Protein AF-A0A7S1YCC9-F1 (afdb_monomer)

Solvent-accessible surface area (backbone atoms only — not comparable to full-atom values): 9385 Å² total; per-residue (Å²): 110,74,70,58,59,56,51,51,54,57,50,54,56,50,59,55,55,66,67,60,74,78,74,88,76,80,92,67,93,66,79,77,78,86,64,80,42,77,49,66,44,63,64,51,50,40,66,72,24,81,80,34,88,52,66,56,90,52,66,68,60,43,51,53,57,39,48,39,68,84,68,50,54,75,66,46,58,74,76,68,48,46,50,45,32,69,62,52,45,49,53,52,51,51,53,57,53,51,52,69,72,69,69,79,65,94,81,54,95,73,65,74,75,46,67,48,78,45,81,38,34,70,64,53,55,27,34,40,37,34,36,53,60,45,64,39,88,90,76,70,46,64,38,31,70,50,61,42,86,79,58,76,128

Radius of gyration: 20.58 Å; Cα contacts (8 Å, |Δi|>4): 147; chains: 1; bounding box: 56×34×50 Å

pLDDT: mean 80.92, std 16.78, range [46.72, 98.0]

Foldseek 3Di:
DVVVVVVVVVVVVVVVVVVPPPDDDDDDPDPPDQDEAEAEQAAFFQQPLVVDQDFADDLVVLLVRQLPPVSDDPCCNVPPPRNCSVVVSVVVVCVVVVLQPDPPDPPDPPSDHHYDYHYCHSVVSRPSNQFPQDQDPVPRDGGRRDGDVVTDD

Organism: NCBI:txid210454

Secondary structure (DSSP, 8-state):
-HHHHHHHHHHHHHHHHHHHTT----------PPPEEEEE--PPPPTTGGG-SS--S-HHHHHHHHH-GGGS-HHHHHHT-GGGHHHHHHHHHHHHHHHHH----TT-TTS--EEEEE--HHHHHT-GGGB--PBPTTT--B--SPBPSSPP-

Structure (mmCIF, N/CA/C/O backbone):
data_AF-A0A7S1YCC9-F1
#
_entry.id   AF-A0A7S1YCC9-F1
#
loop_
_atom_site.group_PDB
_atom_site.id
_atom_site.type_symbol
_atom_site.label_atom_id
_atom_site.label_alt_id
_atom_site.label_comp_id
_atom_site.label_asym_id
_atom_site.label_entity_id
_atom_site.label_seq_id
_atom_site.pdbx_PDB_ins_code
_atom_site.Cartn_x
_atom_site.Cartn_y
_atom_site.Cartn_z
_atom_site.occupancy
_atom_site.B_iso_or_equiv
_atom_site.auth_seq_id
_atom_site.auth_comp_id
_atom_site.auth_asym_id
_atom_site.auth_atom_id
_atom_site.pdbx_PDB_model_num
ATOM 1 N N . SER A 1 1 ? 2.599 16.151 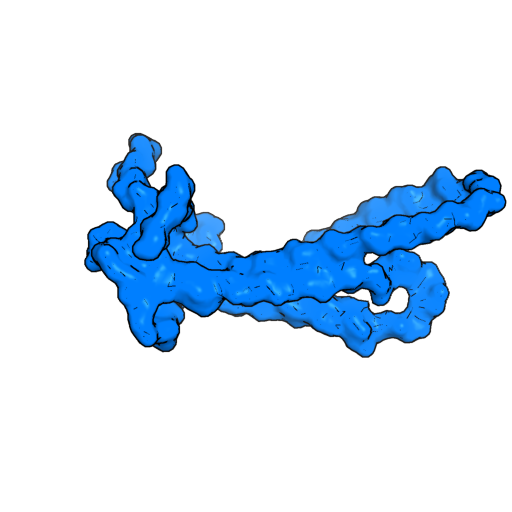-9.595 1.00 58.88 1 SER A N 1
ATOM 2 C CA . SER A 1 1 ? 2.430 16.204 -11.062 1.00 58.88 1 SER A CA 1
ATOM 3 C C . SER A 1 1 ? 3.291 15.127 -11.706 1.00 58.88 1 SER A C 1
ATOM 5 O O . SER A 1 1 ? 4.426 14.962 -11.264 1.00 58.88 1 SER A O 1
ATOM 7 N N . ILE A 1 2 ? 2.782 14.421 -12.724 1.00 48.03 2 ILE A N 1
ATOM 8 C CA . ILE A 1 2 ? 3.506 13.390 -13.504 1.00 48.03 2 ILE A CA 1
ATOM 9 C C . ILE A 1 2 ? 4.850 13.927 -14.030 1.00 48.03 2 ILE A C 1
ATOM 11 O O . ILE A 1 2 ? 5.863 13.232 -14.006 1.00 48.03 2 ILE A O 1
ATOM 15 N N . THR A 1 3 ? 4.904 15.213 -14.380 1.00 54.22 3 THR A N 1
ATOM 16 C CA . THR A 1 3 ? 6.119 15.901 -14.842 1.00 54.22 3 THR A CA 1
ATOM 17 C C . THR A 1 3 ? 7.259 15.867 -13.818 1.00 54.22 3 THR A C 1
ATOM 19 O O . THR A 1 3 ? 8.426 15.785 -14.192 1.00 54.22 3 THR A O 1
ATOM 22 N N . HIS A 1 4 ? 6.939 15.893 -12.519 1.00 51.62 4 HIS A N 1
ATOM 23 C CA . HIS A 1 4 ? 7.944 15.862 -11.455 1.00 51.62 4 HIS A CA 1
ATOM 24 C C . HIS A 1 4 ? 8.551 14.462 -11.296 1.00 51.62 4 HIS A C 1
ATOM 26 O O . HIS A 1 4 ? 9.772 14.338 -11.202 1.00 51.62 4 HIS A O 1
ATOM 32 N N . GLN A 1 5 ? 7.724 13.411 -11.361 1.00 51.38 5 GLN A N 1
ATOM 33 C CA . GLN A 1 5 ? 8.187 12.019 -11.288 1.00 51.38 5 GLN A CA 1
ATOM 34 C C . GLN A 1 5 ? 9.079 11.660 -12.483 1.00 51.38 5 GLN A C 1
ATOM 36 O O . GLN A 1 5 ? 10.175 11.136 -12.292 1.00 51.38 5 GLN A O 1
ATOM 41 N N . LEU A 1 6 ? 8.692 12.064 -13.698 1.00 56.03 6 LEU A N 1
ATOM 42 C CA . LEU A 1 6 ? 9.519 11.875 -14.897 1.00 56.03 6 LEU A CA 1
ATOM 43 C C . LEU A 1 6 ? 10.863 12.620 -14.818 1.00 56.03 6 LEU A C 1
ATOM 45 O O . LEU A 1 6 ? 11.871 12.136 -15.334 1.00 56.03 6 LEU A O 1
ATOM 49 N N . SER A 1 7 ? 10.918 13.779 -14.151 1.00 69.94 7 SER A N 1
ATOM 50 C CA . SER A 1 7 ? 12.178 14.517 -13.983 1.00 69.94 7 SER A CA 1
ATOM 51 C C . SER A 1 7 ? 13.167 13.814 -13.046 1.00 69.94 7 SER A C 1
ATOM 53 O O . SER A 1 7 ? 14.375 13.889 -13.279 1.00 69.94 7 SER A O 1
ATOM 55 N N . MET A 1 8 ? 12.670 13.104 -12.025 1.00 59.81 8 MET A N 1
ATOM 56 C CA . MET A 1 8 ? 13.515 12.344 -11.100 1.00 59.81 8 MET A CA 1
ATOM 57 C C . MET A 1 8 ? 14.107 11.110 -11.783 1.00 59.81 8 MET A C 1
ATOM 59 O O . MET A 1 8 ? 15.311 10.889 -11.674 1.00 59.81 8 MET A O 1
ATOM 63 N N . VAL A 1 9 ? 13.308 10.389 -12.580 1.00 64.19 9 VAL A N 1
ATOM 64 C CA . VAL A 1 9 ? 13.788 9.245 -13.380 1.00 64.19 9 VAL A CA 1
ATOM 65 C C . VAL A 1 9 ? 14.914 9.677 -14.327 1.00 64.19 9 VAL A C 1
ATOM 67 O O . VAL A 1 9 ? 15.981 9.067 -14.350 1.00 64.19 9 VAL A O 1
ATOM 70 N N . ARG A 1 10 ? 14.744 10.810 -15.022 1.00 72.81 10 ARG A N 1
ATOM 71 C CA . ARG A 1 10 ? 15.778 11.364 -15.916 1.00 72.81 10 ARG A CA 1
ATOM 72 C C . ARG A 1 10 ? 17.041 11.839 -15.188 1.00 72.81 10 ARG A C 1
ATOM 74 O O . ARG A 1 10 ? 18.113 11.879 -15.786 1.00 72.81 10 ARG A O 1
ATOM 81 N N . LYS A 1 11 ? 16.944 12.279 -13.927 1.00 67.12 11 LYS A N 1
ATOM 82 C CA . LYS A 1 11 ? 18.125 12.639 -13.118 1.00 67.12 11 LYS A CA 1
ATOM 83 C C . LYS A 1 11 ? 18.896 11.396 -12.680 1.00 67.12 11 LYS A C 1
ATOM 85 O O . LYS A 1 11 ? 20.116 11.396 -12.797 1.00 67.12 11 LYS A O 1
ATOM 90 N N . TRP A 1 12 ? 18.192 10.349 -12.256 1.00 69.81 12 TRP A N 1
ATOM 91 C CA . TRP A 1 12 ? 18.808 9.073 -11.896 1.00 69.81 12 TRP A CA 1
ATOM 92 C C . TRP A 1 12 ? 19.522 8.426 -13.094 1.00 69.81 12 TRP A C 1
ATOM 94 O O . TRP A 1 12 ? 20.678 8.036 -12.967 1.00 69.81 12 TRP A O 1
ATOM 104 N N . GLN A 1 13 ? 18.901 8.420 -14.281 1.00 66.50 13 GLN A N 1
ATOM 105 C CA . GLN A 1 13 ? 19.529 7.897 -15.507 1.00 66.50 13 GLN A CA 1
ATOM 106 C C . GLN A 1 13 ? 20.848 8.610 -15.860 1.00 66.50 13 GLN A C 1
ATOM 108 O O . GLN A 1 13 ? 21.812 7.951 -16.236 1.00 66.50 13 GLN A O 1
ATOM 113 N N . ARG A 1 14 ? 20.928 9.938 -15.683 1.00 66.12 14 ARG A N 1
ATOM 114 C CA . ARG A 1 14 ? 22.163 10.707 -15.938 1.00 66.12 14 ARG A CA 1
ATOM 115 C C . ARG A 1 14 ? 23.280 10.407 -14.939 1.00 66.12 14 ARG A C 1
ATOM 117 O O . ARG A 1 14 ? 24.417 10.226 -15.348 1.00 66.12 14 ARG A O 1
ATOM 124 N N . GLN A 1 15 ? 22.956 10.286 -13.651 1.00 61.47 15 GLN A N 1
ATOM 125 C CA . GLN A 1 15 ? 23.956 9.946 -12.629 1.00 61.47 15 GLN A CA 1
ATOM 126 C C . GLN A 1 15 ? 24.579 8.562 -12.853 1.00 61.47 15 GLN A C 1
ATOM 128 O O . GLN A 1 15 ? 25.743 8.355 -12.523 1.00 61.47 15 GLN A O 1
ATOM 133 N N . GLN A 1 16 ? 23.823 7.625 -13.430 1.00 56.50 16 GLN A N 1
ATOM 134 C CA . GLN A 1 16 ? 24.348 6.308 -13.784 1.00 56.50 16 GLN A CA 1
ATOM 135 C C . GLN A 1 16 ? 25.280 6.361 -15.001 1.00 56.50 16 GLN A C 1
ATOM 137 O O . GLN A 1 16 ? 26.306 5.690 -14.989 1.00 56.50 16 GLN A O 1
ATOM 142 N N . GLN A 1 17 ? 24.971 7.188 -16.008 1.00 59.03 17 GLN A N 1
ATOM 143 C CA . GLN A 1 17 ? 25.826 7.367 -17.189 1.00 59.03 17 GLN A CA 1
ATOM 144 C C . GLN A 1 17 ? 27.199 7.951 -16.825 1.00 59.03 17 GLN A C 1
ATOM 146 O O . GLN A 1 17 ? 28.217 7.435 -17.289 1.00 59.03 17 GLN A O 1
ATOM 151 N N . ASP A 1 18 ? 27.242 8.946 -15.935 1.00 56.09 18 ASP A N 1
ATOM 152 C CA . ASP A 1 18 ? 28.491 9.597 -15.512 1.00 56.09 18 ASP A CA 1
ATOM 153 C C . ASP A 1 18 ? 29.422 8.657 -14.719 1.00 56.09 18 ASP A C 1
ATOM 155 O O . ASP A 1 18 ? 30.645 8.806 -14.763 1.00 56.09 18 ASP A O 1
ATOM 159 N N . ALA A 1 19 ? 28.870 7.653 -14.028 1.00 55.19 19 ALA A N 1
ATOM 160 C CA . ALA A 1 19 ? 29.654 6.670 -13.279 1.00 55.19 19 ALA A CA 1
ATOM 161 C C . ALA A 1 19 ? 30.401 5.674 -14.190 1.00 55.19 19 ALA A C 1
ATOM 163 O O . ALA A 1 19 ? 31.449 5.154 -13.809 1.00 55.19 19 ALA A O 1
ATOM 164 N N . THR A 1 20 ? 29.892 5.419 -15.397 1.00 53.47 20 THR A N 1
ATOM 165 C CA . THR A 1 20 ? 30.470 4.454 -16.351 1.00 53.47 20 THR A CA 1
ATOM 166 C C . THR A 1 20 ? 31.638 4.999 -17.171 1.00 53.47 20 THR A C 1
ATOM 168 O O . THR A 1 20 ? 32.475 4.222 -17.628 1.00 53.47 20 THR A O 1
ATOM 171 N N . THR A 1 21 ? 31.750 6.317 -17.346 1.00 54.66 21 THR A N 1
ATOM 172 C CA . THR A 1 21 ? 32.729 6.922 -18.272 1.00 54.66 21 THR A CA 1
ATOM 173 C C . THR A 1 21 ? 34.176 6.893 -17.752 1.00 54.66 21 THR A C 1
ATOM 175 O O . THR A 1 21 ? 35.103 7.181 -18.504 1.00 54.66 21 THR A O 1
ATOM 178 N N . ASN A 1 22 ? 34.409 6.506 -16.492 1.00 52.78 22 ASN A N 1
ATOM 179 C CA . ASN A 1 22 ? 35.732 6.560 -15.852 1.00 52.78 22 ASN A CA 1
ATOM 180 C C . ASN A 1 22 ? 36.453 5.205 -15.714 1.00 52.78 22 ASN A C 1
ATOM 182 O O . ASN A 1 22 ? 37.459 5.112 -15.014 1.00 52.78 22 ASN A O 1
ATOM 186 N N . SER A 1 23 ? 35.976 4.142 -16.365 1.00 54.31 23 SER A N 1
ATOM 187 C CA . SER A 1 23 ? 36.528 2.787 -16.200 1.00 54.31 23 SER A CA 1
ATOM 188 C C . SER A 1 23 ? 37.087 2.215 -17.502 1.00 54.31 23 SER A C 1
ATOM 190 O O . SER A 1 23 ? 36.640 1.176 -17.974 1.00 54.31 23 SER A O 1
ATOM 192 N N . ASN A 1 24 ? 38.091 2.880 -18.079 1.00 53.66 24 ASN A N 1
ATOM 193 C CA . ASN A 1 24 ? 38.890 2.326 -19.175 1.00 53.66 24 ASN A CA 1
ATOM 194 C C . ASN A 1 24 ? 40.251 1.853 -18.636 1.00 53.66 24 ASN A C 1
ATOM 196 O O . ASN A 1 24 ? 41.225 2.601 -18.617 1.00 53.66 24 ASN A O 1
ATOM 200 N N . SER A 1 25 ? 40.320 0.613 -18.143 1.00 53.00 25 SER A N 1
ATOM 201 C CA . SER A 1 25 ? 41.587 -0.121 -17.991 1.00 53.00 25 SER A CA 1
ATOM 202 C C . SER A 1 25 ? 41.377 -1.644 -17.939 1.00 53.00 25 SER A C 1
ATOM 204 O O . SER A 1 25 ? 40.656 -2.165 -17.099 1.00 53.00 25 SER A O 1
ATOM 206 N N . ASN A 1 26 ? 42.067 -2.319 -18.866 1.00 52.91 26 ASN A N 1
ATOM 207 C CA . ASN A 1 26 ? 42.451 -3.735 -18.941 1.00 52.91 26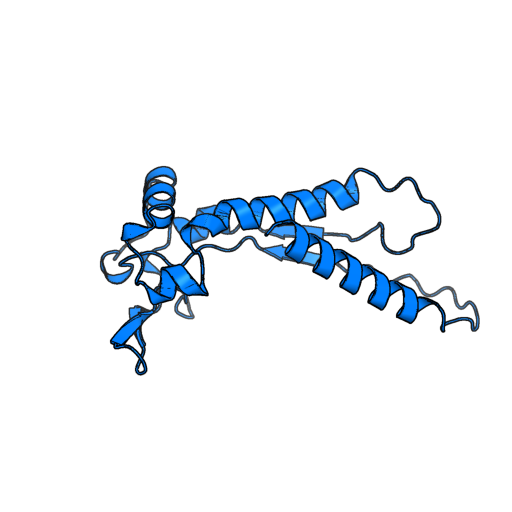 ASN A CA 1
ATOM 208 C C . ASN A 1 26 ? 41.373 -4.829 -18.813 1.00 52.91 26 ASN A C 1
ATOM 210 O O . ASN A 1 26 ? 40.907 -5.196 -17.736 1.00 52.91 26 ASN A O 1
ATOM 214 N N . SER A 1 27 ? 41.104 -5.455 -19.964 1.00 57.81 27 SER A N 1
ATOM 215 C CA . SER A 1 27 ? 40.286 -6.651 -20.136 1.00 57.81 27 SER A CA 1
ATOM 216 C C . SER A 1 27 ? 40.911 -7.874 -19.453 1.00 57.81 27 SER A C 1
ATOM 218 O O . SE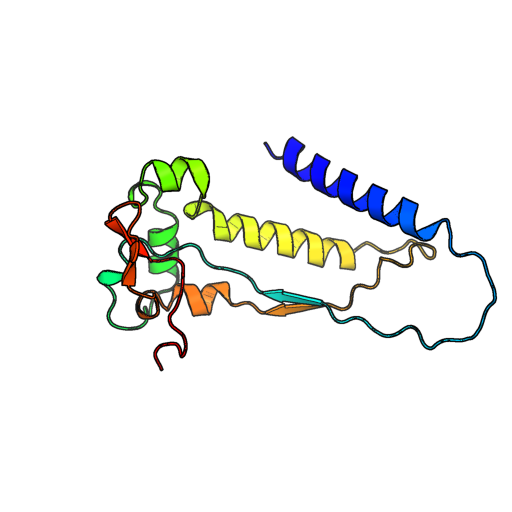R A 1 27 ? 41.753 -8.571 -20.020 1.00 57.81 27 SER A O 1
ATOM 220 N N . SER A 1 28 ? 40.446 -8.177 -18.247 1.00 55.03 28 SER A N 1
ATOM 221 C CA . SER A 1 28 ? 40.350 -9.561 -17.791 1.00 55.03 28 SER A CA 1
ATOM 222 C C . SER A 1 28 ? 38.914 -10.015 -18.037 1.00 55.03 28 SER A C 1
ATOM 224 O O . SER A 1 28 ? 37.970 -9.282 -17.742 1.00 55.03 28 SER A O 1
ATOM 226 N N . SER A 1 29 ? 38.746 -11.193 -18.642 1.00 60.69 29 SER A N 1
ATOM 227 C CA . SER A 1 29 ? 37.445 -11.838 -18.848 1.00 60.69 29 SER A CA 1
ATOM 228 C C . SER A 1 29 ? 36.873 -12.252 -17.490 1.00 60.69 29 SER A C 1
ATOM 230 O O . SER A 1 29 ? 36.898 -13.426 -17.122 1.00 60.69 29 SER A O 1
ATOM 232 N N . SER A 1 30 ? 36.403 -11.276 -16.714 1.00 62.25 30 SER A N 1
ATOM 233 C CA . SER A 1 30 ? 35.609 -11.527 -15.525 1.00 62.25 30 SER A CA 1
ATOM 234 C C . SER A 1 30 ? 34.220 -11.939 -15.996 1.00 62.25 30 SER A C 1
ATOM 236 O O . SER A 1 30 ? 33.564 -11.249 -16.779 1.00 62.25 30 SER A O 1
ATOM 238 N N . SER A 1 31 ? 33.779 -13.121 -15.573 1.00 66.56 31 SER A N 1
ATOM 239 C CA . SER A 1 31 ? 32.392 -13.528 -15.743 1.00 66.56 31 SER A CA 1
ATOM 240 C C . SER A 1 31 ? 31.523 -12.457 -15.091 1.00 66.56 31 SER A C 1
ATOM 242 O O . SER A 1 31 ? 31.566 -12.288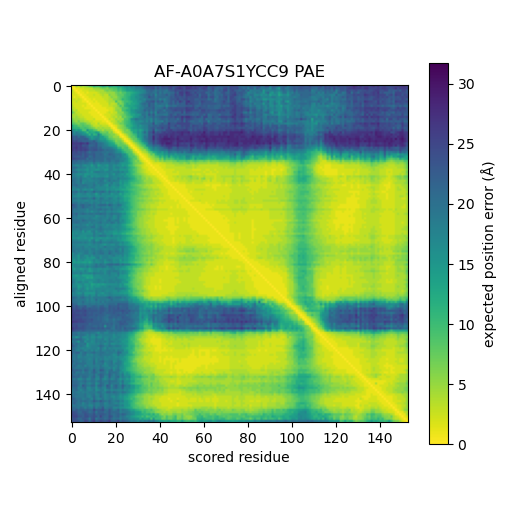 -13.870 1.00 66.56 31 SER A O 1
ATOM 244 N N . LYS A 1 32 ? 30.782 -11.697 -15.900 1.00 67.25 32 LYS A N 1
ATOM 245 C CA . LYS A 1 32 ? 29.899 -10.632 -15.427 1.00 67.25 32 LYS A CA 1
ATOM 246 C C . LYS A 1 32 ? 28.931 -11.241 -14.409 1.00 67.25 32 LYS A C 1
ATOM 248 O O . LYS A 1 32 ? 28.071 -12.039 -14.778 1.00 67.25 32 LYS A O 1
ATOM 253 N N . GLN A 1 33 ? 29.110 -10.919 -13.127 1.00 67.94 33 GLN A N 1
ATOM 254 C CA . GLN A 1 33 ? 28.265 -11.450 -12.061 1.00 67.94 33 GLN A CA 1
ATOM 255 C C . GLN A 1 33 ? 26.817 -11.041 -12.344 1.00 67.94 33 GLN A C 1
ATOM 257 O O . GLN A 1 33 ? 26.507 -9.849 -12.448 1.00 67.94 33 GLN A O 1
ATOM 262 N N . ARG A 1 34 ? 25.935 -12.032 -12.511 1.00 72.50 34 ARG A N 1
ATOM 263 C CA . ARG A 1 34 ? 24.500 -11.788 -12.668 1.00 72.50 34 ARG A CA 1
ATOM 264 C C . ARG A 1 34 ? 23.986 -11.194 -11.361 1.00 72.50 34 ARG A C 1
ATOM 266 O O . ARG A 1 34 ? 24.100 -11.815 -10.308 1.00 72.50 34 ARG A O 1
ATOM 273 N N . ARG A 1 35 ? 23.479 -9.965 -11.429 1.00 79.38 35 ARG A N 1
ATOM 274 C CA . ARG A 1 35 ? 22.793 -9.305 -10.318 1.00 79.38 35 ARG A CA 1
ATOM 275 C C . ARG A 1 35 ? 21.310 -9.564 -10.502 1.00 79.38 35 ARG A C 1
ATOM 277 O O . ARG A 1 35 ? 20.779 -9.232 -11.555 1.00 79.38 35 ARG A O 1
ATOM 284 N N . HIS A 1 36 ? 20.697 -10.166 -9.496 1.00 83.31 36 HIS A N 1
ATOM 285 C CA . HIS A 1 36 ? 19.278 -10.472 -9.481 1.00 83.31 36 HIS A CA 1
ATOM 286 C C . HIS A 1 36 ? 18.545 -9.407 -8.662 1.00 83.31 36 HIS A C 1
ATOM 288 O O . HIS A 1 36 ? 18.936 -9.118 -7.528 1.00 83.31 36 HIS A O 1
ATOM 294 N N . PHE A 1 37 ? 17.535 -8.780 -9.254 1.00 87.19 37 PHE A N 1
ATOM 295 C CA . PHE A 1 37 ? 16.722 -7.747 -8.627 1.00 87.19 37 PHE A CA 1
ATOM 296 C C . PHE A 1 37 ? 15.349 -8.316 -8.277 1.00 87.19 37 PHE A C 1
ATOM 298 O O . PHE A 1 37 ? 14.681 -8.888 -9.123 1.00 87.19 37 PHE A O 1
ATOM 305 N N . ILE A 1 38 ? 14.897 -8.140 -7.040 1.00 91.44 38 ILE A N 1
ATOM 306 C CA . ILE A 1 38 ? 13.547 -8.552 -6.645 1.00 91.44 38 ILE A CA 1
ATOM 307 C C . ILE A 1 38 ? 12.746 -7.294 -6.354 1.00 91.44 38 ILE A C 1
ATOM 309 O O . ILE A 1 38 ? 13.127 -6.490 -5.500 1.00 91.44 38 ILE A O 1
ATOM 313 N N . TRP A 1 39 ? 11.622 -7.134 -7.046 1.00 93.50 39 TRP A N 1
ATOM 314 C CA . TRP A 1 39 ? 10.648 -6.092 -6.757 1.00 93.50 39 TRP A CA 1
ATOM 315 C C . TRP A 1 39 ? 9.445 -6.683 -6.032 1.00 93.50 39 TRP A C 1
ATOM 317 O O . TRP A 1 39 ? 8.703 -7.483 -6.594 1.00 93.50 39 TRP A O 1
ATOM 327 N N . ARG A 1 40 ? 9.220 -6.265 -4.786 1.00 95.56 40 ARG A N 1
ATOM 328 C CA . ARG A 1 40 ? 8.040 -6.657 -4.011 1.00 95.56 40 ARG A CA 1
ATOM 329 C C . ARG A 1 40 ? 6.982 -5.562 -4.087 1.00 95.56 40 ARG A C 1
ATOM 331 O O . ARG A 1 40 ? 7.256 -4.427 -3.693 1.00 95.56 40 ARG A O 1
ATOM 338 N N . THR A 1 41 ? 5.775 -5.887 -4.552 1.00 95.12 41 THR A N 1
ATOM 339 C CA . THR A 1 41 ? 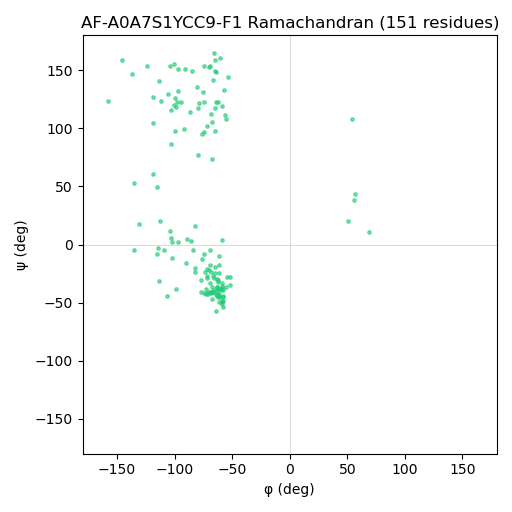4.645 -4.944 -4.478 1.00 95.12 41 THR A CA 1
ATOM 340 C C . THR A 1 41 ? 4.286 -4.679 -3.013 1.00 95.12 41 THR A C 1
ATOM 342 O O . THR A 1 41 ? 4.505 -5.510 -2.131 1.00 95.12 41 THR A O 1
ATOM 345 N N . THR A 1 42 ? 3.781 -3.485 -2.714 1.00 92.00 42 THR A N 1
ATOM 346 C CA . THR A 1 42 ? 3.522 -3.050 -1.332 1.00 92.00 42 THR A CA 1
ATOM 347 C C . THR A 1 42 ? 2.072 -2.624 -1.144 1.00 92.00 42 THR A C 1
ATOM 349 O O . THR A 1 42 ? 1.430 -2.203 -2.103 1.00 92.00 42 THR A O 1
ATOM 352 N N . VAL A 1 43 ? 1.543 -2.716 0.074 1.00 93.56 43 VAL A N 1
ATOM 353 C CA . VAL A 1 43 ? 0.158 -2.338 0.395 1.00 93.56 43 VAL A CA 1
ATOM 354 C C . VAL A 1 43 ? 0.093 -0.995 1.117 1.00 93.56 43 VAL A C 1
ATOM 356 O O . VAL A 1 43 ? 1.062 -0.594 1.764 1.00 93.56 43 VAL A O 1
ATOM 359 N N . PRO A 1 44 ? -1.031 -0.267 1.006 1.00 93.94 44 PRO A N 1
ATOM 360 C CA . PRO A 1 44 ? -1.302 0.840 1.912 1.00 93.94 44 PRO A CA 1
ATOM 361 C C . PRO A 1 44 ? -1.510 0.337 3.344 1.00 93.94 44 PRO A C 1
ATOM 363 O O . PRO A 1 44 ? -1.789 -0.840 3.560 1.00 93.94 44 PRO A O 1
ATOM 366 N N . GLY A 1 45 ? -1.459 1.249 4.316 1.00 92.56 45 GLY A N 1
ATOM 367 C CA . GLY A 1 45 ? -1.958 0.929 5.648 1.00 92.56 45 GLY A CA 1
ATOM 368 C C . GLY A 1 45 ? -3.476 0.715 5.641 1.00 92.56 45 GLY A C 1
ATOM 369 O O . GLY A 1 45 ? -4.207 1.433 4.943 1.00 92.56 45 GLY A O 1
ATOM 370 N N . HIS A 1 46 ? -3.947 -0.263 6.417 1.00 95.31 46 HIS A N 1
ATOM 371 C CA . HIS A 1 46 ? -5.367 -0.602 6.517 1.00 95.31 46 HIS A CA 1
ATOM 372 C C . HIS A 1 46 ? -6.094 0.373 7.452 1.00 95.31 46 HIS A C 1
ATOM 374 O O . HIS A 1 46 ? -5.789 0.413 8.647 1.00 95.31 46 HIS A O 1
ATOM 380 N N . PRO A 1 47 ? -7.076 1.155 6.968 1.00 94.44 47 PRO A N 1
ATOM 381 C CA . PRO A 1 47 ? -7.862 2.002 7.851 1.00 94.44 47 PRO A CA 1
ATOM 382 C C . PRO A 1 47 ? -8.542 1.170 8.937 1.00 94.44 47 PRO A C 1
ATOM 384 O O . PRO A 1 47 ? -9.162 0.149 8.646 1.00 94.44 47 PRO A O 1
ATOM 387 N N . HIS A 1 48 ? -8.446 1.625 10.185 1.00 93.62 48 HIS A N 1
ATOM 388 C CA . HIS A 1 48 ? -9.073 0.958 11.327 1.00 93.62 48 HIS A CA 1
ATOM 389 C C . HIS A 1 48 ? -8.663 -0.517 11.494 1.00 93.62 48 HIS A C 1
ATOM 391 O O . HIS A 1 48 ? -9.487 -1.348 11.876 1.00 93.62 48 HIS A O 1
ATOM 397 N N . CYS A 1 49 ? -7.391 -0.851 11.233 1.00 94.44 49 CYS A N 1
ATOM 398 C CA . CYS A 1 49 ? -6.868 -2.221 11.315 1.00 94.44 49 CYS A CA 1
ATOM 399 C C . CYS A 1 49 ? -7.165 -2.938 12.647 1.00 94.44 49 CYS A C 1
ATOM 401 O O . CYS A 1 49 ? -7.315 -4.155 12.674 1.00 94.44 49 CYS A O 1
ATOM 403 N N . TRP A 1 50 ? -7.321 -2.197 13.748 1.00 95.06 50 TRP A N 1
ATOM 404 C CA . TRP A 1 50 ? -7.680 -2.742 15.063 1.00 95.06 50 TRP A CA 1
ATOM 405 C C . TRP A 1 50 ? -9.047 -3.446 15.103 1.00 95.06 50 TRP A C 1
ATOM 407 O O . TRP A 1 50 ? -9.302 -4.226 16.017 1.00 95.06 50 TRP A O 1
ATOM 417 N N . ASN A 1 51 ? -9.927 -3.207 14.124 1.00 96.62 51 ASN A N 1
ATOM 418 C CA . ASN A 1 51 ? -11.211 -3.905 14.011 1.00 96.62 51 ASN A CA 1
ATOM 419 C C . ASN A 1 51 ? -11.067 -5.336 13.464 1.00 96.62 51 ASN A C 1
ATOM 421 O O . ASN A 1 51 ? -12.016 -6.119 13.536 1.00 96.62 51 ASN A O 1
ATOM 425 N N . TYR A 1 52 ? -9.901 -5.691 12.921 1.00 95.44 52 TYR A N 1
ATOM 426 C CA . TYR A 1 52 ? -9.656 -6.984 12.301 1.00 95.44 52 TYR A CA 1
ATOM 427 C C . TYR A 1 52 ? -8.899 -7.899 13.261 1.00 95.44 52 TYR A C 1
ATOM 429 O O . TYR A 1 52 ? -7.789 -7.616 13.707 1.00 95.44 52 TYR A O 1
ATOM 437 N N . THR A 1 53 ? -9.520 -9.033 13.577 1.00 95.19 53 THR A N 1
ATOM 438 C CA . THR A 1 53 ? -8.930 -10.085 14.424 1.00 95.19 53 THR A CA 1
ATOM 439 C C . THR A 1 53 ? -8.567 -11.342 13.636 1.00 95.19 53 THR A C 1
ATOM 441 O O . THR A 1 53 ? -8.000 -12.273 14.202 1.00 95.19 53 THR A O 1
ATOM 444 N N . LYS A 1 54 ? -8.913 -11.380 12.343 1.00 96.25 54 LYS A N 1
ATOM 445 C CA . LYS A 1 54 ? -8.684 -12.488 11.412 1.00 96.25 54 LYS A CA 1
ATOM 446 C C . LYS A 1 54 ? -8.412 -11.939 10.007 1.00 96.25 54 LYS A C 1
ATOM 448 O O . LYS A 1 54 ? -8.868 -10.825 9.724 1.00 96.25 54 LYS A O 1
ATOM 453 N N . PRO A 1 55 ? -7.763 -12.724 9.131 1.00 97.00 55 PRO A N 1
ATOM 454 C CA . PRO A 1 55 ? -7.594 -12.364 7.729 1.00 97.00 55 PRO A CA 1
ATOM 455 C C . PRO A 1 55 ? -8.926 -12.027 7.055 1.00 97.00 55 PRO A C 1
ATOM 457 O O . PRO A 1 55 ? -9.958 -12.652 7.330 1.00 97.00 55 PRO A O 1
ATOM 460 N N . ALA A 1 56 ? -8.897 -11.057 6.147 1.00 97.50 56 ALA A N 1
ATOM 461 C CA . ALA A 1 56 ? -10.018 -10.784 5.261 1.00 97.50 56 ALA A CA 1
ATOM 462 C C . ALA A 1 56 ? -10.102 -11.866 4.172 1.00 97.50 56 ALA A C 1
ATOM 464 O O . ALA A 1 56 ? -9.107 -12.484 3.803 1.00 97.50 56 ALA A O 1
ATOM 465 N N . THR A 1 57 ? -11.302 -12.098 3.642 1.00 97.56 57 THR A N 1
ATOM 466 C CA . THR A 1 57 ? -11.543 -13.116 2.596 1.00 97.56 57 THR A CA 1
ATOM 467 C C . THR A 1 57 ? -11.986 -12.520 1.263 1.00 97.56 57 THR A C 1
ATOM 469 O O . THR A 1 57 ? -12.058 -13.233 0.266 1.00 97.56 57 THR A O 1
ATOM 472 N N . ASN A 1 58 ? -12.270 -11.215 1.223 1.00 98.00 58 ASN A N 1
ATOM 473 C CA . ASN A 1 58 ? -12.753 -10.521 0.038 1.00 98.00 58 ASN A CA 1
ATOM 474 C C . ASN A 1 58 ? -11.764 -9.429 -0.375 1.00 98.00 58 ASN A C 1
ATOM 476 O O . ASN A 1 58 ? -11.708 -8.361 0.234 1.00 98.00 58 ASN A O 1
ATOM 480 N N . LEU A 1 59 ? -11.002 -9.695 -1.437 1.00 96.62 59 LEU A N 1
ATOM 481 C CA . LEU A 1 59 ? -10.011 -8.751 -1.950 1.00 96.62 59 LEU A CA 1
ATOM 482 C C . LEU A 1 59 ? -10.652 -7.429 -2.381 1.00 96.62 59 LEU A C 1
ATOM 484 O O . LEU A 1 59 ? -10.160 -6.363 -2.030 1.00 96.62 59 LEU A O 1
ATOM 488 N N . LYS A 1 60 ? -11.774 -7.491 -3.105 1.00 97.44 60 LYS A N 1
ATOM 489 C CA . LYS A 1 60 ? -12.437 -6.300 -3.645 1.00 97.44 60 LYS A CA 1
ATOM 490 C C . LYS A 1 60 ? -12.938 -5.372 -2.539 1.00 97.44 60 LYS A C 1
ATOM 492 O O . LYS A 1 60 ? -12.821 -4.158 -2.665 1.00 97.44 60 LYS A O 1
ATOM 497 N N . GLU A 1 61 ? -13.468 -5.939 -1.460 1.00 97.81 61 GLU A N 1
ATOM 498 C CA . GLU A 1 61 ? -13.893 -5.180 -0.282 1.00 97.81 61 GLU A CA 1
ATOM 499 C C . GLU A 1 61 ? -12.710 -4.457 0.372 1.00 97.81 61 GLU A C 1
ATOM 501 O O . GLU A 1 61 ? -12.804 -3.267 0.673 1.00 97.81 61 GLU A O 1
ATOM 506 N N . MET A 1 62 ? -11.574 -5.142 0.534 1.00 97.81 62 MET A N 1
ATOM 507 C CA . MET A 1 62 ? -10.372 -4.531 1.105 1.00 97.81 62 MET A CA 1
ATOM 508 C C . MET A 1 62 ? -9.779 -3.456 0.188 1.00 97.81 62 MET A C 1
ATOM 510 O O . MET A 1 62 ? -9.328 -2.420 0.674 1.00 97.81 62 MET A O 1
ATOM 514 N N . GLU A 1 63 ? -9.833 -3.647 -1.131 1.00 96.69 63 GLU A N 1
ATOM 515 C CA . GLU A 1 63 ? -9.458 -2.622 -2.109 1.00 96.69 63 GLU A CA 1
ATOM 516 C C . GLU A 1 63 ? -10.350 -1.379 -2.007 1.00 96.69 63 GLU A C 1
ATOM 518 O O . GLU A 1 63 ? -9.835 -0.261 -2.007 1.00 96.69 63 GLU A O 1
ATOM 523 N N . ASP A 1 64 ? -11.666 -1.556 -1.868 1.00 97.25 64 ASP A N 1
ATOM 524 C CA . ASP A 1 64 ? -12.610 -0.447 -1.696 1.00 97.25 64 ASP A CA 1
ATOM 525 C C . ASP A 1 64 ? -12.390 0.290 -0.371 1.00 97.25 64 ASP A C 1
ATOM 527 O O . ASP A 1 64 ? -12.437 1.524 -0.330 1.00 97.25 64 ASP A O 1
ATOM 531 N N . LEU A 1 65 ? -12.089 -0.451 0.700 1.00 96.88 65 LEU A N 1
ATOM 532 C CA . LEU A 1 65 ? -11.745 0.107 2.004 1.00 96.88 65 LEU A CA 1
ATOM 533 C C . LEU A 1 65 ? -10.524 1.026 1.894 1.00 96.88 65 LEU A C 1
ATOM 535 O O . LEU A 1 65 ? -10.591 2.191 2.282 1.00 96.88 65 LEU A O 1
ATOM 539 N N . VAL A 1 66 ? -9.412 0.536 1.338 1.00 96.31 66 VAL A N 1
ATOM 540 C CA . VAL A 1 66 ? -8.179 1.337 1.246 1.00 96.31 66 VAL A CA 1
ATOM 541 C C . VAL A 1 66 ? -8.263 2.429 0.175 1.00 96.31 66 VAL A C 1
ATOM 543 O O . VAL A 1 66 ? -7.585 3.451 0.272 1.00 96.31 66 VAL A O 1
ATOM 546 N N . ALA A 1 67 ? -9.118 2.275 -0.838 1.00 96.12 67 ALA A N 1
ATOM 547 C CA . ALA A 1 67 ? -9.392 3.330 -1.811 1.00 96.12 67 ALA A CA 1
ATOM 548 C C . ALA A 1 67 ? -10.218 4.482 -1.210 1.00 96.12 67 ALA A C 1
ATOM 550 O O . ALA A 1 67 ? -10.196 5.607 -1.729 1.00 96.12 67 ALA A O 1
ATOM 551 N N . ASN A 1 68 ? -10.932 4.243 -0.106 1.00 96.81 68 ASN A N 1
ATOM 552 C CA . ASN A 1 68 ? -11.774 5.253 0.507 1.00 96.81 68 ASN A CA 1
ATOM 553 C C . ASN A 1 68 ? -10.950 6.315 1.250 1.00 96.81 68 ASN A C 1
ATOM 555 O O . ASN A 1 68 ? -10.614 6.204 2.431 1.00 96.81 68 ASN A O 1
ATOM 559 N N . LYS A 1 69 ? -10.710 7.431 0.555 1.00 95.94 69 LYS A N 1
ATOM 560 C CA . LYS A 1 69 ? -9.981 8.585 1.086 1.00 95.94 69 LYS A CA 1
ATOM 561 C C . LYS A 1 69 ? -10.563 9.123 2.400 1.00 95.94 69 LYS A C 1
ATOM 563 O O . LYS A 1 69 ? -9.810 9.717 3.169 1.00 95.94 69 LYS A O 1
ATOM 568 N N . SER A 1 70 ? -11.862 8.965 2.672 1.00 96.25 70 SER A N 1
ATOM 569 C CA . SER A 1 70 ? -12.478 9.507 3.891 1.00 96.25 70 SER A CA 1
ATOM 570 C C . SER A 1 70 ? -12.032 8.800 5.171 1.00 96.25 70 SER A C 1
ATOM 572 O O . SER A 1 70 ? -12.201 9.379 6.238 1.00 96.25 70 SER A O 1
ATOM 574 N N . LEU A 1 71 ? -11.459 7.595 5.073 1.00 95.19 71 LEU A N 1
ATOM 575 C CA . LEU A 1 71 ? -11.032 6.791 6.225 1.00 95.19 71 LEU A CA 1
ATOM 576 C C . LEU A 1 71 ? -9.638 7.157 6.756 1.00 95.19 71 LEU A C 1
ATOM 578 O O . LEU A 1 71 ? -9.192 6.615 7.763 1.00 95.19 71 LEU A O 1
ATOM 582 N N . TYR A 1 72 ? -8.936 8.074 6.090 1.00 91.31 72 TYR A N 1
ATOM 583 C CA . TYR A 1 72 ? -7.613 8.528 6.509 1.00 91.31 72 TYR A CA 1
ATOM 584 C C . TYR A 1 72 ? -7.693 9.827 7.312 1.00 91.31 72 TYR A C 1
ATOM 586 O O . TYR A 1 72 ? -8.570 10.660 7.074 1.00 91.31 72 TYR A O 1
ATOM 594 N N . SER A 1 73 ? -6.737 10.045 8.218 1.00 89.50 73 SER A N 1
ATOM 595 C CA . SER A 1 73 ? -6.554 11.345 8.872 1.00 89.50 73 SER A CA 1
ATOM 596 C C . SER A 1 73 ? -6.146 12.415 7.849 1.00 89.50 73 SER A C 1
ATOM 598 O O . SER A 1 73 ? -5.636 12.106 6.769 1.00 89.50 73 SER A O 1
ATOM 600 N N . GLU A 1 74 ? -6.346 13.700 8.158 1.00 91.12 74 GLU A N 1
ATOM 601 C CA . GLU A 1 74 ? -5.936 14.788 7.252 1.00 91.12 74 GLU A CA 1
ATOM 602 C C . GLU A 1 74 ? -4.429 14.766 6.966 1.00 91.12 74 GLU A C 1
ATOM 604 O O . GLU A 1 74 ? -4.000 14.995 5.832 1.00 91.12 74 GLU A O 1
ATOM 609 N N . LYS A 1 75 ? -3.622 14.392 7.966 1.00 85.44 75 LYS A N 1
ATOM 610 C CA . LYS A 1 75 ? -2.189 14.146 7.789 1.00 85.44 75 LYS A CA 1
ATOM 611 C C . LYS A 1 75 ? -1.948 13.000 6.806 1.00 85.44 75 LYS A C 1
ATOM 613 O O . LYS A 1 75 ? -1.209 13.180 5.841 1.00 85.44 75 LYS A O 1
ATOM 618 N N . GLY A 1 76 ? -2.627 11.865 6.987 1.00 84.06 76 GLY A N 1
ATOM 619 C CA . GLY A 1 76 ? -2.521 10.730 6.069 1.00 84.06 76 GLY A CA 1
ATOM 620 C C . GLY A 1 76 ? -2.907 11.081 4.628 1.00 84.06 76 GLY A C 1
ATOM 621 O O . GLY A 1 76 ? -2.240 10.663 3.674 1.00 84.06 76 GLY A O 1
ATOM 622 N N . LYS A 1 77 ? -3.925 11.938 4.463 1.00 90.19 77 LYS A N 1
ATOM 623 C CA . LYS A 1 77 ? -4.328 12.493 3.163 1.00 90.19 77 LYS A CA 1
ATOM 624 C C . LYS A 1 77 ? -3.272 13.399 2.543 1.00 90.19 77 LYS A C 1
ATOM 626 O O . LYS A 1 77 ? -3.072 13.362 1.331 1.00 90.19 77 LYS A O 1
ATOM 631 N N . LYS A 1 78 ? -2.614 14.233 3.334 1.00 90.81 78 LYS A N 1
ATOM 632 C CA . LYS A 1 78 ? -1.639 15.192 2.816 1.00 90.81 78 LYS A CA 1
ATOM 633 C C . LYS A 1 78 ? -0.301 14.539 2.471 1.00 90.81 78 LYS A C 1
ATOM 635 O O . LYS A 1 78 ? 0.283 14.876 1.439 1.00 90.81 78 LYS A O 1
ATOM 640 N N . ASP A 1 79 ? 0.149 13.617 3.316 1.00 87.94 79 ASP A N 1
ATOM 641 C CA . ASP A 1 79 ? 1.539 13.165 3.317 1.00 87.94 79 ASP A CA 1
ATOM 642 C C . ASP A 1 79 ? 1.719 11.845 2.548 1.00 87.94 79 ASP A C 1
ATOM 644 O O . ASP A 1 79 ? 2.701 11.693 1.819 1.00 87.94 79 ASP A O 1
ATOM 648 N N . PHE A 1 80 ? 0.773 10.897 2.635 1.00 86.19 80 PHE A N 1
ATOM 649 C CA . PHE A 1 80 ? 1.060 9.516 2.221 1.00 86.19 80 PHE A CA 1
ATOM 650 C C . PHE A 1 80 ? 0.306 9.007 0.985 1.00 86.19 80 PHE A C 1
ATOM 652 O O . PHE A 1 80 ? 0.868 8.231 0.202 1.00 86.19 80 PHE A O 1
ATOM 659 N N . TYR A 1 81 ? -0.924 9.477 0.744 1.00 91.38 81 TYR A N 1
ATOM 660 C CA . TYR A 1 81 ? -1.744 9.087 -0.419 1.00 91.38 81 TYR A CA 1
ATOM 661 C C . TYR A 1 81 ? -1.976 7.569 -0.534 1.00 91.38 81 TYR A C 1
ATOM 663 O O . TYR A 1 81 ? -1.856 6.992 -1.618 1.00 91.38 81 TYR A O 1
ATOM 671 N N . TRP A 1 82 ? -2.285 6.914 0.585 1.00 90.12 82 TRP A N 1
ATOM 672 C CA . TRP A 1 82 ? -2.447 5.458 0.664 1.00 90.12 82 TRP A CA 1
ATOM 673 C C . TRP A 1 82 ? -3.483 4.897 -0.326 1.00 90.12 82 TRP A C 1
ATOM 675 O O . TRP A 1 82 ? -3.202 3.903 -0.988 1.00 90.12 82 TRP A O 1
ATOM 685 N N . TRP A 1 83 ? -4.586 5.606 -0.582 1.00 94.12 83 TRP A N 1
ATOM 686 C CA . TRP A 1 83 ? -5.610 5.197 -1.561 1.00 94.12 83 TRP A CA 1
ATOM 687 C C . TRP A 1 83 ? -5.123 5.073 -3.013 1.00 94.12 83 TRP A C 1
ATOM 689 O O . TRP A 1 83 ? -5.854 4.575 -3.861 1.00 94.12 83 TRP A O 1
ATOM 699 N N . LYS A 1 84 ? -3.905 5.532 -3.327 1.00 94.19 84 LYS A N 1
ATOM 700 C CA . LYS A 1 84 ? -3.300 5.429 -4.667 1.00 94.19 84 LYS A CA 1
ATOM 701 C C . LYS A 1 84 ? -2.244 4.335 -4.786 1.00 94.19 84 LYS A C 1
ATOM 703 O O . LYS A 1 84 ? -1.552 4.263 -5.799 1.00 94.19 84 LYS A O 1
ATOM 708 N N . PHE A 1 85 ? -2.040 3.513 -3.757 1.00 92.50 85 PHE A N 1
ATOM 709 C CA . PHE A 1 85 ? -0.932 2.553 -3.758 1.00 92.50 85 PHE A CA 1
ATOM 710 C C . PHE A 1 85 ? -1.032 1.510 -4.874 1.00 92.50 85 PHE A C 1
ATOM 712 O O . PHE A 1 85 ? -0.015 1.206 -5.490 1.00 92.50 85 PHE A O 1
ATOM 719 N N . ARG A 1 86 ? -2.242 1.045 -5.214 1.00 93.19 86 ARG A N 1
ATOM 720 C CA . ARG A 1 86 ? -2.447 0.127 -6.345 1.00 93.19 86 ARG A CA 1
ATOM 721 C C . ARG A 1 86 ? -1.936 0.717 -7.661 1.00 93.19 86 ARG A C 1
ATOM 723 O O . ARG A 1 86 ? -1.156 0.088 -8.366 1.00 93.19 86 ARG A O 1
ATOM 730 N N . GLU A 1 87 ? -2.318 1.960 -7.945 1.00 93.94 87 GLU A N 1
ATOM 731 C CA . GLU A 1 87 ? -1.897 2.702 -9.141 1.00 93.94 87 GLU A CA 1
ATOM 732 C C . GLU A 1 87 ? -0.371 2.893 -9.171 1.00 93.94 87 GLU A C 1
ATOM 734 O O . GLU A 1 87 ? 0.262 2.797 -10.219 1.00 93.94 87 GLU A O 1
ATOM 739 N N . ARG A 1 88 ? 0.239 3.146 -8.005 1.00 93.19 88 ARG A N 1
ATOM 740 C CA . ARG A 1 88 ? 1.693 3.314 -7.871 1.00 93.19 88 ARG A CA 1
ATOM 741 C C . ARG A 1 88 ? 2.453 2.011 -8.092 1.00 93.19 88 ARG A C 1
ATOM 743 O O . ARG A 1 88 ? 3.486 2.047 -8.753 1.00 93.19 88 ARG A O 1
ATOM 750 N N . ASN A 1 89 ? 1.951 0.889 -7.573 1.00 94.31 89 ASN A N 1
ATOM 751 C CA . ASN A 1 89 ? 2.520 -0.427 -7.861 1.00 94.31 89 ASN A C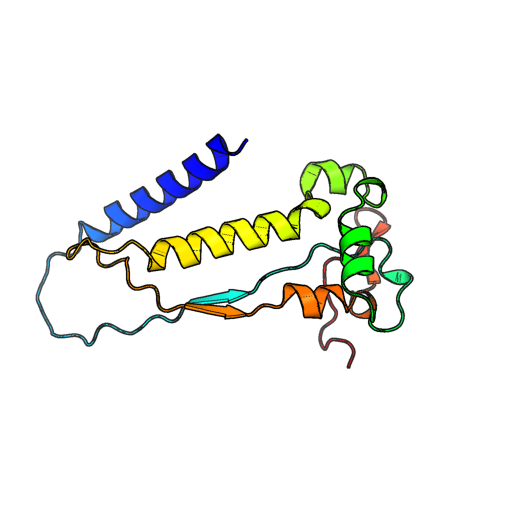A 1
ATOM 752 C C . ASN A 1 89 ? 2.478 -0.696 -9.363 1.00 94.31 89 ASN A C 1
ATOM 754 O O . ASN A 1 89 ? 3.513 -1.027 -9.934 1.00 94.31 89 ASN A O 1
ATOM 758 N N . GLN A 1 90 ? 1.325 -0.469 -10.004 1.00 93.31 90 GLN A N 1
ATOM 759 C CA . GLN A 1 90 ? 1.181 -0.667 -11.445 1.00 93.31 90 GLN A CA 1
ATOM 760 C C . GLN A 1 90 ? 2.183 0.176 -12.236 1.00 93.31 90 GLN A C 1
ATOM 762 O O . GLN A 1 90 ? 2.856 -0.353 -13.108 1.00 93.31 90 GLN A O 1
ATOM 767 N N . LEU A 1 91 ? 2.376 1.449 -11.875 1.00 93.44 91 LEU A N 1
ATOM 768 C CA . LEU A 1 91 ? 3.350 2.311 -12.547 1.00 93.44 91 LEU A CA 1
ATOM 769 C C . LEU A 1 91 ? 4.783 1.765 -12.464 1.00 93.44 91 LEU A C 1
ATOM 771 O O . LEU A 1 91 ? 5.531 1.871 -13.433 1.00 93.44 91 LEU A O 1
ATOM 775 N N . VAL A 1 92 ? 5.192 1.194 -11.328 1.00 91.81 92 VAL A N 1
ATOM 776 C CA . VAL A 1 92 ? 6.530 0.592 -11.222 1.00 91.81 92 VAL A CA 1
ATOM 777 C C . VAL A 1 92 ? 6.620 -0.691 -12.041 1.00 91.81 92 VAL A C 1
ATOM 779 O O . VAL A 1 92 ? 7.616 -0.895 -12.731 1.00 91.81 92 VAL A O 1
ATOM 782 N N . LEU A 1 93 ? 5.580 -1.526 -12.013 1.00 89.75 93 LEU A N 1
ATOM 783 C CA . LEU A 1 93 ? 5.526 -2.739 -12.827 1.00 89.75 93 LEU A CA 1
ATOM 784 C C . LEU A 1 93 ? 5.577 -2.411 -14.322 1.00 89.75 93 LEU A C 1
ATOM 786 O O . LEU A 1 93 ? 6.343 -3.037 -15.044 1.00 89.75 93 LEU A O 1
ATOM 790 N N . ASP A 1 94 ? 4.857 -1.384 -14.771 1.00 88.69 94 ASP A N 1
ATOM 791 C CA . ASP A 1 94 ? 4.884 -0.911 -16.156 1.00 88.69 94 ASP A CA 1
ATOM 792 C C . ASP A 1 94 ? 6.282 -0.421 -16.559 1.00 88.69 94 ASP A C 1
ATOM 794 O O . ASP A 1 94 ? 6.727 -0.672 -17.677 1.00 88.69 94 ASP A O 1
ATOM 798 N N . LEU A 1 95 ? 7.008 0.246 -15.653 1.00 86.00 95 LEU A N 1
ATOM 799 C CA . LEU A 1 95 ? 8.391 0.672 -15.898 1.00 86.00 95 LEU A CA 1
ATOM 800 C C . LEU A 1 95 ? 9.353 -0.517 -15.995 1.00 86.00 95 LEU A C 1
ATOM 802 O O . LEU A 1 95 ? 10.230 -0.512 -16.857 1.00 86.00 95 LEU A O 1
ATOM 806 N N . LEU A 1 96 ? 9.190 -1.526 -15.137 1.00 85.25 96 LEU A N 1
ATOM 807 C CA . LEU A 1 96 ? 10.008 -2.742 -15.159 1.00 85.25 96 LEU A CA 1
ATOM 808 C C . LEU A 1 96 ? 9.729 -3.576 -16.420 1.00 85.25 96 LEU A C 1
ATOM 810 O O . LEU A 1 96 ? 10.660 -3.954 -17.127 1.00 85.25 96 LEU A O 1
ATOM 814 N N . LEU A 1 97 ? 8.453 -3.787 -16.758 1.00 81.44 97 LEU A N 1
ATOM 815 C CA . LEU A 1 97 ? 8.028 -4.529 -17.949 1.00 81.44 97 LEU A CA 1
ATOM 816 C C . LEU A 1 97 ? 8.382 -3.785 -19.242 1.00 81.44 97 LEU A C 1
ATOM 818 O O . LEU A 1 97 ? 8.858 -4.394 -20.199 1.00 81.44 97 LEU A O 1
ATOM 822 N N . GLY A 1 98 ? 8.197 -2.463 -19.265 1.00 73.56 98 GLY A N 1
ATOM 823 C CA . GLY A 1 98 ? 8.575 -1.609 -20.388 1.00 73.56 98 GLY A CA 1
ATOM 824 C C . GLY A 1 98 ? 10.083 -1.597 -20.639 1.00 73.56 98 GLY A C 1
ATOM 825 O O . GLY A 1 98 ? 10.502 -1.619 -21.795 1.00 73.56 98 GLY A O 1
ATOM 826 N N . ALA A 1 99 ? 10.906 -1.649 -19.584 1.00 61.91 99 ALA A N 1
ATOM 827 C CA . ALA A 1 99 ? 12.359 -1.782 -19.713 1.00 61.91 99 ALA A CA 1
ATOM 828 C C . ALA A 1 99 ? 12.782 -3.107 -20.382 1.00 61.91 99 ALA A C 1
ATOM 830 O O . ALA A 1 99 ? 13.786 -3.140 -21.096 1.00 61.91 99 ALA A O 1
ATOM 831 N N . ASN A 1 100 ? 11.991 -4.172 -20.227 1.00 59.16 100 ASN A N 1
ATOM 832 C CA . ASN A 1 100 ? 12.248 -5.463 -20.872 1.00 59.16 100 ASN A CA 1
ATOM 833 C C . ASN A 1 100 ? 11.762 -5.535 -22.332 1.00 59.16 100 ASN A C 1
ATOM 835 O O . ASN A 1 100 ? 12.237 -6.379 -23.088 1.00 59.16 100 ASN A O 1
ATOM 839 N N . GLY A 1 101 ? 10.834 -4.667 -22.751 1.00 51.69 101 GLY A N 1
ATOM 840 C CA . GLY A 1 101 ? 10.153 -4.771 -24.049 1.00 51.69 101 GLY A CA 1
ATOM 841 C C . GLY A 1 101 ? 10.811 -4.056 -25.237 1.00 51.69 101 GLY A C 1
ATOM 842 O O . GLY A 1 101 ? 10.451 -4.344 -26.376 1.00 51.69 101 GLY A O 1
ATOM 843 N N . THR A 1 102 ? 11.750 -3.126 -25.022 1.00 50.28 102 THR A N 1
ATOM 844 C CA . THR A 1 102 ? 12.255 -2.237 -26.101 1.00 50.28 102 THR A CA 1
ATOM 845 C C . THR A 1 102 ? 13.777 -2.145 -26.219 1.00 50.28 102 THR A C 1
ATOM 847 O O . THR A 1 102 ? 14.300 -1.234 -26.860 1.00 50.28 102 THR A O 1
ATOM 850 N N . SER A 1 103 ? 14.516 -3.082 -25.634 1.00 46.72 103 SER A N 1
ATOM 851 C CA . SER A 1 103 ? 15.980 -3.073 -25.682 1.00 46.72 103 SER A CA 1
ATOM 852 C C . SER A 1 103 ? 16.514 -3.624 -27.008 1.00 46.72 103 SER A C 1
ATOM 854 O O . SER A 1 103 ? 16.973 -4.758 -27.092 1.00 46.72 103 SER A O 1
ATOM 856 N N . THR A 1 104 ? 16.448 -2.809 -28.064 1.00 46.78 104 THR A N 1
ATOM 857 C CA . THR A 1 104 ? 17.125 -3.054 -29.352 1.00 46.78 104 THR A CA 1
ATOM 858 C C . THR A 1 104 ? 18.469 -2.324 -29.479 1.00 46.78 104 THR A C 1
ATOM 860 O O . THR A 1 104 ? 19.098 -2.420 -30.530 1.00 46.78 104 THR A O 1
ATOM 863 N N . SER A 1 105 ? 18.938 -1.595 -28.454 1.00 48.84 105 SER A N 1
ATOM 864 C CA . SER A 1 105 ? 20.285 -1.005 -28.465 1.00 48.84 105 SER A CA 1
ATOM 865 C C . SER A 1 105 ? 21.315 -2.009 -27.941 1.00 48.84 105 SER A C 1
ATOM 867 O O . SER A 1 105 ? 21.314 -2.401 -26.775 1.00 48.84 105 SER A O 1
ATOM 869 N N . SER A 1 106 ? 22.206 -2.433 -28.834 1.00 51.31 106 SER A N 1
ATOM 870 C CA . SER A 1 106 ? 23.311 -3.363 -28.582 1.00 51.31 106 SER A CA 1
ATOM 871 C C . SER A 1 106 ? 24.438 -2.795 -27.708 1.00 51.31 106 SER A C 1
ATOM 873 O O . SER A 1 106 ? 25.338 -3.547 -27.350 1.00 51.31 106 SER A O 1
ATOM 875 N N . ASP A 1 107 ? 24.381 -1.509 -27.341 1.00 54.28 107 ASP A N 1
ATOM 876 C CA . ASP A 1 107 ? 25.466 -0.807 -26.637 1.00 54.28 107 ASP A CA 1
ATOM 877 C C . ASP A 1 107 ? 25.129 -0.354 -25.204 1.00 54.28 107 ASP A C 1
ATOM 879 O O . ASP A 1 107 ? 26.012 0.111 -24.482 1.00 54.28 107 ASP A O 1
ATOM 883 N N . ASP A 1 108 ? 23.900 -0.555 -24.718 1.00 50.81 108 ASP A N 1
ATOM 884 C CA . ASP A 1 108 ? 23.528 -0.143 -23.361 1.00 50.81 108 ASP A CA 1
ATOM 885 C C . ASP A 1 108 ? 23.567 -1.328 -22.391 1.00 50.81 108 ASP A C 1
ATOM 887 O O . ASP A 1 108 ? 22.623 -2.102 -22.226 1.00 50.81 108 ASP A O 1
ATOM 891 N N . ASN A 1 109 ? 24.686 -1.433 -21.676 1.00 54.09 109 ASN A N 1
ATOM 892 C CA . ASN A 1 109 ? 25.012 -2.454 -20.671 1.00 54.09 109 ASN A CA 1
ATOM 893 C C . ASN A 1 109 ? 24.026 -2.537 -19.467 1.00 54.09 109 ASN A C 1
ATOM 895 O O . ASN A 1 109 ? 24.260 -3.311 -18.530 1.00 54.09 109 ASN A O 1
ATOM 899 N N . TYR A 1 110 ? 22.948 -1.741 -19.491 1.00 53.22 110 TYR A N 1
ATOM 900 C CA . TYR A 1 110 ? 21.888 -1.596 -18.485 1.00 53.22 110 TYR A CA 1
ATOM 901 C C . TYR A 1 110 ? 20.583 -2.331 -18.840 1.00 53.22 110 TYR A C 1
ATOM 903 O O . TYR A 1 110 ? 19.740 -2.514 -17.967 1.00 53.22 110 TYR A O 1
ATOM 911 N N . ASN A 1 111 ? 20.434 -2.804 -20.078 1.00 54.94 111 ASN A N 1
ATOM 912 C CA . ASN A 1 111 ? 19.191 -3.373 -20.613 1.00 54.94 111 ASN A CA 1
ATOM 913 C C . ASN A 1 111 ? 18.935 -4.849 -20.256 1.00 54.94 111 ASN A C 1
ATOM 915 O O . ASN A 1 111 ? 18.121 -5.516 -20.886 1.00 54.94 111 ASN A O 1
ATOM 919 N N . ASN A 1 112 ? 19.642 -5.385 -19.261 1.00 64.00 112 ASN A N 1
ATOM 920 C CA . ASN A 1 112 ? 19.499 -6.781 -18.852 1.00 64.00 112 ASN A CA 1
ATOM 921 C C . ASN A 1 112 ? 19.431 -6.879 -17.325 1.00 64.00 112 ASN A C 1
ATOM 923 O O . ASN A 1 112 ? 20.248 -7.549 -16.686 1.00 64.00 112 ASN A O 1
ATOM 927 N N . LEU A 1 113 ? 18.517 -6.103 -16.733 1.00 74.12 113 LEU A N 1
ATOM 928 C CA . LEU A 1 113 ? 18.166 -6.265 -15.331 1.00 74.12 113 LEU A CA 1
ATOM 929 C C . LEU A 1 113 ? 17.355 -7.555 -15.215 1.00 74.12 113 LEU A C 1
ATOM 931 O O . LEU A 1 113 ? 16.185 -7.597 -15.572 1.00 74.12 113 LEU A O 1
ATOM 935 N N . ASP A 1 114 ? 18.009 -8.606 -14.742 1.00 81.75 114 ASP A N 1
ATOM 936 C CA . ASP A 1 114 ? 17.346 -9.844 -14.358 1.00 81.75 114 ASP A CA 1
ATOM 937 C C . ASP A 1 114 ? 16.507 -9.554 -13.112 1.00 81.75 114 ASP A C 1
ATOM 939 O O . ASP A 1 114 ? 17.074 -9.205 -12.066 1.00 81.75 114 ASP A O 1
ATOM 943 N N . TYR A 1 115 ? 15.179 -9.609 -13.238 1.00 86.12 115 TYR A N 1
ATOM 944 C CA . TYR A 1 115 ? 14.294 -9.313 -12.126 1.00 86.12 115 TYR A CA 1
ATOM 945 C C . TYR A 1 115 ? 13.124 -10.266 -11.966 1.00 86.12 115 TYR A C 1
ATOM 947 O O . TYR A 1 115 ? 12.513 -10.688 -12.943 1.00 86.12 115 TYR A O 1
ATOM 955 N N . ASP A 1 116 ? 12.759 -10.467 -10.702 1.00 90.50 116 ASP A N 1
ATOM 956 C CA . ASP A 1 116 ? 11.537 -11.142 -10.293 1.00 90.50 116 ASP A CA 1
ATOM 957 C C . ASP A 1 116 ? 10.594 -10.167 -9.591 1.00 90.50 116 ASP A C 1
ATOM 959 O O . ASP A 1 116 ? 11.004 -9.310 -8.799 1.00 90.50 116 ASP A O 1
ATOM 963 N N . VAL A 1 117 ? 9.300 -10.310 -9.872 1.00 92.31 117 VAL A N 1
ATOM 964 C CA . VAL A 1 117 ? 8.245 -9.593 -9.156 1.00 92.31 117 VAL A CA 1
ATOM 965 C C . VAL A 1 117 ? 7.655 -10.522 -8.108 1.00 92.31 117 VAL A C 1
ATOM 967 O O . VAL A 1 117 ? 7.066 -11.549 -8.431 1.00 92.31 117 VAL A O 1
ATOM 970 N N . MET A 1 118 ? 7.776 -10.130 -6.845 1.00 94.81 118 MET A N 1
ATOM 971 C CA . MET A 1 118 ? 7.052 -10.741 -5.741 1.00 94.81 118 MET A CA 1
ATOM 972 C C . MET A 1 118 ? 5.755 -9.963 -5.529 1.00 94.81 118 MET A C 1
ATOM 974 O O . MET A 1 118 ? 5.758 -8.895 -4.909 1.00 94.81 118 MET A O 1
ATOM 978 N N . ASP A 1 119 ? 4.647 -10.481 -6.059 1.00 92.50 119 ASP A N 1
ATOM 979 C CA . ASP A 1 119 ? 3.349 -9.850 -5.846 1.00 92.50 119 ASP A CA 1
ATOM 980 C C . ASP A 1 119 ? 2.833 -10.138 -4.432 1.00 92.50 119 ASP A C 1
ATOM 982 O O . ASP A 1 119 ? 2.254 -11.182 -4.144 1.00 92.50 119 ASP A O 1
ATOM 986 N N . ALA A 1 120 ? 3.096 -9.201 -3.527 1.00 95.25 120 ALA A N 1
ATOM 987 C CA . ALA A 1 120 ? 2.644 -9.249 -2.148 1.00 95.25 120 ALA A CA 1
ATOM 988 C C . ALA A 1 120 ? 1.433 -8.334 -1.900 1.00 95.25 120 ALA A C 1
ATOM 990 O O . ALA A 1 120 ? 0.990 -8.226 -0.757 1.00 95.25 120 ALA A O 1
ATOM 991 N N . TYR A 1 121 ? 0.902 -7.657 -2.927 1.00 95.44 121 TYR A N 1
ATOM 992 C CA . TYR A 1 121 ? -0.196 -6.706 -2.762 1.00 95.44 121 TYR A CA 1
ATOM 993 C C . TYR A 1 121 ? -1.454 -7.418 -2.272 1.00 95.44 121 TYR A C 1
ATOM 995 O O . TYR A 1 121 ? -1.949 -7.101 -1.199 1.00 95.44 121 TYR A O 1
ATOM 1003 N N . GLU A 1 122 ? -1.925 -8.418 -3.017 1.00 95.25 122 GLU A N 1
ATOM 1004 C CA . GLU A 1 122 ? -3.137 -9.168 -2.680 1.00 95.25 122 GLU A CA 1
ATOM 1005 C C . GLU A 1 122 ? -3.027 -9.846 -1.311 1.00 95.25 122 GLU A C 1
ATOM 1007 O O . GLU A 1 122 ? -3.881 -9.637 -0.450 1.00 95.25 122 GLU A O 1
ATOM 1012 N N . ILE A 1 123 ? -1.942 -10.594 -1.078 1.00 95.06 123 ILE A N 1
ATOM 1013 C CA . ILE A 1 123 ? -1.746 -11.329 0.177 1.00 95.06 123 ILE A CA 1
ATOM 1014 C C . ILE A 1 123 ? -1.754 -10.373 1.367 1.00 95.06 123 ILE A C 1
ATOM 1016 O O . ILE A 1 123 ? -2.489 -10.609 2.318 1.00 95.06 123 ILE A O 1
ATOM 1020 N N . ASN A 1 124 ? -0.987 -9.282 1.324 1.00 95.44 124 ASN A N 1
ATOM 1021 C CA . ASN A 1 124 ? -0.921 -8.378 2.470 1.00 95.44 124 ASN A CA 1
ATOM 1022 C C . ASN A 1 124 ? -2.209 -7.565 2.641 1.00 95.44 124 ASN A C 1
ATOM 1024 O O . ASN A 1 124 ? -2.547 -7.218 3.768 1.00 95.44 124 ASN A O 1
ATOM 1028 N N . LEU A 1 125 ? -2.942 -7.273 1.560 1.00 96.94 125 LEU A N 1
ATOM 1029 C CA . LEU A 1 125 ? -4.207 -6.537 1.637 1.00 96.94 125 LEU A CA 1
ATOM 1030 C C . LEU A 1 125 ? -5.307 -7.368 2.321 1.00 96.94 125 LEU A C 1
ATOM 1032 O O . LEU A 1 125 ? -6.253 -6.835 2.893 1.00 96.94 125 LEU A O 1
ATOM 1036 N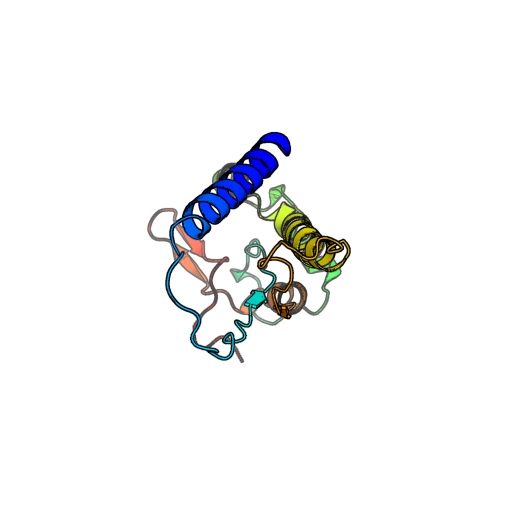 N . LEU A 1 126 ? -5.165 -8.694 2.302 1.00 97.19 126 LEU A N 1
ATOM 1037 C CA . LEU A 1 126 ? -6.032 -9.621 3.026 1.00 97.19 126 LEU A CA 1
ATOM 1038 C C . LEU A 1 126 ? -5.588 -9.855 4.478 1.00 97.19 126 LEU A C 1
ATOM 1040 O O . LEU A 1 126 ? -6.230 -10.633 5.185 1.00 97.19 126 LEU A O 1
ATOM 1044 N N . ARG A 1 127 ? -4.531 -9.178 4.952 1.00 96.31 127 ARG A N 1
ATOM 1045 C CA . ARG A 1 127 ? -3.989 -9.312 6.316 1.00 96.31 127 ARG A CA 1
ATOM 1046 C C . ARG A 1 127 ? -4.113 -8.039 7.169 1.00 96.31 127 ARG A C 1
ATOM 1048 O O . ARG A 1 127 ? -3.140 -7.640 7.809 1.00 96.31 127 ARG A O 1
ATOM 1055 N N . PRO A 1 128 ? -5.294 -7.394 7.257 1.00 96.06 128 PRO A N 1
ATOM 1056 C CA . PRO A 1 128 ? -5.472 -6.257 8.162 1.00 96.06 128 PRO A CA 1
ATOM 1057 C C . PRO A 1 128 ? -5.331 -6.656 9.643 1.00 96.06 128 PRO A C 1
ATOM 1059 O O . PRO A 1 128 ? -5.083 -5.803 10.492 1.00 96.06 128 PRO A O 1
ATOM 1062 N N . ASP A 1 129 ? -5.469 -7.947 9.958 1.00 95.50 129 ASP A N 1
ATOM 1063 C CA . ASP A 1 129 ? -5.261 -8.507 11.290 1.00 95.50 129 ASP A CA 1
ATOM 1064 C C . ASP A 1 129 ? -3.794 -8.516 11.727 1.00 95.50 129 ASP A C 1
ATOM 1066 O O . ASP A 1 129 ? -3.536 -8.574 12.928 1.00 95.50 129 ASP A O 1
ATOM 1070 N N . ASP A 1 130 ? -2.846 -8.465 10.789 1.00 95.06 130 ASP A N 1
ATOM 1071 C CA . ASP A 1 130 ? -1.417 -8.672 11.050 1.00 95.06 130 ASP A CA 1
ATOM 1072 C C . ASP A 1 130 ? -0.652 -7.384 11.412 1.00 95.06 130 ASP A C 1
ATOM 1074 O O . ASP A 1 130 ? 0.566 -7.385 11.591 1.00 95.06 130 ASP A O 1
ATOM 1078 N N . HIS A 1 131 ? -1.363 -6.263 11.544 1.00 94.56 131 HIS A N 1
ATOM 1079 C CA . HIS A 1 131 ? -0.763 -4.998 11.956 1.00 94.56 131 HIS A CA 1
ATOM 1080 C C . HIS A 1 131 ? -0.307 -4.995 13.415 1.00 94.56 131 HIS A C 1
ATOM 1082 O O . HIS A 1 131 ? -0.880 -5.683 14.263 1.00 94.56 131 HIS A O 1
ATOM 1088 N N . SER A 1 132 ? 0.696 -4.164 13.716 1.00 91.12 132 SER A N 1
ATOM 1089 C CA . SER A 1 132 ? 1.275 -4.062 15.060 1.00 91.12 132 SER A CA 1
ATOM 1090 C C . SER A 1 132 ? 0.272 -3.596 16.117 1.00 91.12 132 SER A C 1
ATOM 1092 O O . SER A 1 132 ? 0.454 -3.877 17.303 1.00 91.12 132 SER A O 1
ATOM 1094 N N . GLN A 1 133 ? -0.776 -2.874 15.695 1.00 87.56 133 GLN A N 1
ATOM 1095 C CA . GLN A 1 133 ? -1.807 -2.276 16.548 1.00 87.56 133 GLN A CA 1
ATOM 1096 C C . GLN A 1 133 ? -1.229 -1.439 17.707 1.00 87.56 133 GLN A C 1
ATOM 1098 O O . GLN A 1 133 ? -1.908 -1.164 18.697 1.00 87.56 133 GLN A O 1
ATOM 1103 N N . THR A 1 134 ? 0.031 -1.014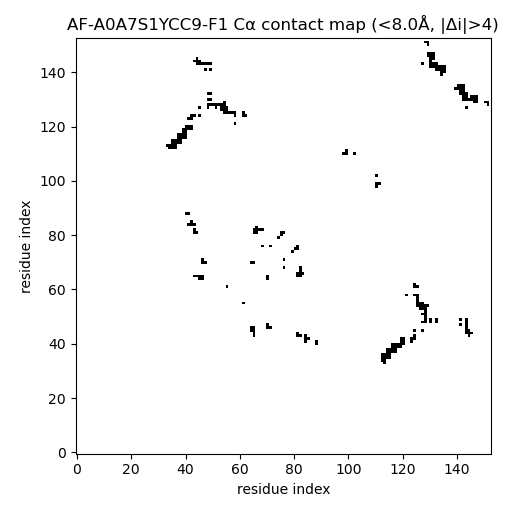 17.588 1.00 91.62 134 THR A N 1
ATOM 1104 C CA . THR A 1 134 ? 0.722 -0.221 18.602 1.00 91.62 134 THR A CA 1
ATOM 1105 C C . THR A 1 134 ? 0.297 1.233 18.457 1.00 91.62 134 THR A C 1
ATOM 1107 O O . THR A 1 134 ? 0.221 1.755 17.350 1.00 91.62 134 THR A O 1
ATOM 1110 N N . VAL A 1 135 ? -0.002 1.902 19.568 1.00 93.00 135 VAL A N 1
ATOM 1111 C CA . VAL A 1 135 ? -0.358 3.324 19.546 1.00 93.00 135 VAL A CA 1
ATOM 1112 C C . VAL A 1 135 ? 0.915 4.157 19.420 1.00 93.00 135 VAL A C 1
ATOM 1114 O O . VAL A 1 135 ? 1.806 4.071 20.266 1.00 93.00 135 VAL A O 1
ATOM 1117 N N . HIS A 1 136 ? 0.990 4.971 18.373 1.00 87.94 136 HIS A N 1
ATOM 1118 C CA . HIS A 1 136 ? 2.084 5.899 18.129 1.00 87.94 136 HIS A CA 1
ATOM 1119 C C . HIS A 1 136 ? 2.148 6.963 19.240 1.00 87.94 136 HIS A C 1
ATOM 1121 O O . HIS A 1 136 ? 1.163 7.681 19.457 1.00 87.94 136 HIS A O 1
ATOM 1127 N N . PRO A 1 137 ? 3.282 7.112 19.950 1.00 90.69 137 PRO A N 1
ATOM 1128 C CA . PRO A 1 137 ? 3.396 8.065 21.053 1.00 90.69 137 PRO A CA 1
ATOM 1129 C C . PRO A 1 137 ? 3.269 9.528 20.600 1.00 90.69 137 PRO A C 1
ATOM 1131 O O . PRO A 1 137 ? 2.894 10.385 21.397 1.00 90.69 137 PRO A O 1
ATOM 1134 N N . GLU A 1 138 ?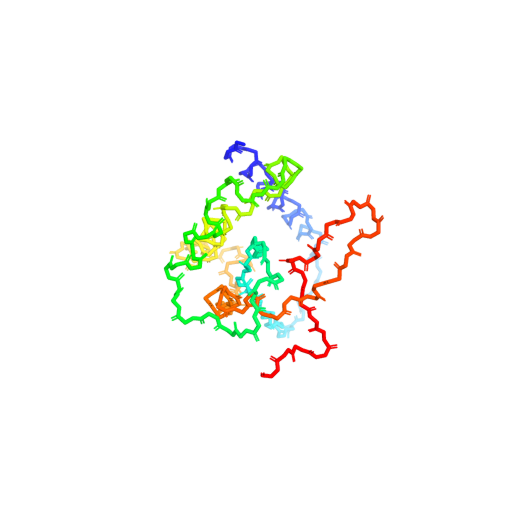 3.571 9.829 19.336 1.00 89.25 138 GLU A N 1
ATOM 1135 C CA . GLU A 1 138 ? 3.557 11.185 18.787 1.00 89.25 138 GLU A CA 1
ATOM 1136 C C . GLU A 1 138 ? 2.160 11.735 18.472 1.00 89.25 138 GLU A C 1
ATOM 1138 O O . GLU A 1 138 ? 1.958 12.948 18.536 1.00 89.25 138 GLU A O 1
ATOM 1143 N N . ASN A 1 139 ? 1.201 10.883 18.104 1.00 86.44 139 ASN A N 1
ATOM 1144 C CA . ASN A 1 139 ? -0.120 11.316 17.632 1.00 86.44 139 ASN A CA 1
ATOM 1145 C C . ASN A 1 139 ? -1.290 10.524 18.237 1.00 86.44 139 ASN A C 1
ATOM 1147 O O . ASN A 1 139 ? -2.440 10.881 17.989 1.00 86.44 139 ASN A O 1
ATOM 1151 N N . GLY A 1 140 ? -1.023 9.480 19.028 1.00 90.00 140 GLY A N 1
ATOM 1152 C CA . GLY A 1 140 ? -2.053 8.633 19.625 1.00 90.00 140 GLY A CA 1
ATOM 1153 C C . GLY A 1 140 ? -2.824 7.771 18.618 1.00 90.00 140 GLY A C 1
ATOM 1154 O O . GLY A 1 140 ? -3.846 7.193 18.986 1.00 90.00 140 GLY A O 1
ATOM 1155 N N . GLU A 1 141 ? -2.378 7.685 17.361 1.00 89.75 141 GLU A N 1
ATOM 1156 C CA . GLU A 1 141 ? -3.006 6.851 16.332 1.00 89.75 141 GLU A CA 1
ATOM 1157 C C . GLU A 1 141 ? -2.474 5.413 16.408 1.00 89.75 141 GLU A C 1
ATOM 1159 O O . GLU A 1 141 ? -1.327 5.173 16.779 1.00 89.75 141 GLU A O 1
ATOM 1164 N N . VAL A 1 142 ? -3.306 4.438 16.047 1.00 91.94 142 VAL A N 1
ATOM 1165 C CA . VAL A 1 142 ? -2.888 3.034 15.955 1.00 91.94 142 VAL A CA 1
ATOM 1166 C C . VAL A 1 142 ? -2.058 2.830 14.687 1.00 91.94 142 VAL A C 1
ATOM 1168 O O . VAL A 1 142 ? -2.483 3.223 13.599 1.00 91.94 142 VAL A O 1
ATOM 1171 N N . ASP A 1 143 ? -0.903 2.184 14.820 1.00 92.19 143 ASP A N 1
ATOM 1172 C CA . ASP A 1 143 ? -0.062 1.773 13.702 1.00 92.19 143 ASP A CA 1
ATOM 1173 C C . ASP A 1 143 ? -0.756 0.673 12.891 1.00 92.19 143 ASP A C 1
ATOM 1175 O O . ASP A 1 143 ? -0.849 -0.491 13.292 1.00 92.19 143 ASP A O 1
ATOM 1179 N N . CYS A 1 144 ? -1.254 1.085 11.731 1.00 92.69 144 CYS A N 1
ATOM 1180 C CA . CYS A 1 144 ? -1.862 0.222 10.731 1.00 92.69 144 CYS A CA 1
ATOM 1181 C C . CYS A 1 144 ? -1.029 0.144 9.448 1.00 92.69 144 CYS A C 1
ATOM 1183 O O . CYS A 1 144 ? -1.573 -0.159 8.388 1.00 92.69 144 CYS A O 1
ATOM 1185 N N . LEU A 1 145 ? 0.262 0.481 9.511 1.00 92.12 145 LEU A N 1
ATOM 1186 C CA . LEU A 1 145 ? 1.183 0.357 8.383 1.00 92.12 145 LEU A CA 1
ATOM 1187 C C . LEU A 1 145 ? 2.138 -0.817 8.585 1.00 92.12 145 LEU A C 1
ATOM 1189 O O . LEU A 1 145 ? 2.362 -1.581 7.648 1.00 92.12 145 LEU A O 1
ATOM 1193 N N . HIS A 1 146 ? 2.687 -0.967 9.788 1.00 92.50 146 HIS A N 1
ATOM 1194 C CA . HIS A 1 146 ? 3.664 -2.011 10.074 1.00 92.50 146 HIS A CA 1
ATOM 1195 C C . HIS A 1 146 ? 2.987 -3.284 10.583 1.00 92.50 146 HIS A C 1
ATOM 1197 O O . HIS A 1 146 ? 1.919 -3.236 11.201 1.00 92.50 146 HIS A O 1
ATOM 1203 N N . SER A 1 147 ? 3.625 -4.421 10.315 1.00 91.69 147 SER A N 1
ATOM 1204 C CA . SER A 1 147 ? 3.244 -5.737 10.835 1.00 91.69 147 SER A CA 1
ATOM 1205 C C . SER A 1 147 ? 4.138 -6.127 12.013 1.00 91.69 147 SER A C 1
ATOM 1207 O O . SER A 1 147 ? 5.264 -5.640 12.124 1.00 91.69 147 SER A O 1
ATOM 1209 N N . CYS A 1 148 ? 3.649 -7.002 12.893 1.00 84.88 148 CYS A N 1
ATOM 1210 C CA . CYS A 1 148 ? 4.479 -7.604 13.942 1.00 84.88 148 CYS A CA 1
ATOM 1211 C C . CYS A 1 148 ? 5.496 -8.602 13.362 1.00 84.88 148 CYS A C 1
ATOM 1213 O O . CYS A 1 148 ? 5.227 -9.247 12.352 1.00 84.88 148 CYS A O 1
ATOM 1215 N N . GLU A 1 149 ? 6.629 -8.794 14.050 1.00 84.94 149 GLU A N 1
ATOM 1216 C CA . GLU A 1 149 ? 7.538 -9.924 13.813 1.00 84.94 149 GLU A CA 1
ATOM 1217 C C . GLU A 1 149 ? 7.672 -10.804 15.077 1.00 84.94 149 GLU A C 1
ATOM 1219 O O . GLU A 1 149 ? 8.009 -10.281 16.143 1.00 84.94 149 GLU A O 1
ATOM 1224 N N . PRO A 1 150 ? 7.443 -12.134 14.984 1.00 85.06 150 PRO A N 1
ATOM 1225 C CA . PRO A 1 150 ? 6.888 -12.832 13.822 1.00 85.06 150 PRO A CA 1
ATOM 1226 C C . PRO A 1 150 ? 5.446 -12.376 13.542 1.00 85.06 150 PRO A C 1
ATOM 1228 O O . PRO A 1 150 ? 4.712 -12.025 14.468 1.00 85.06 150 PRO A O 1
ATOM 1231 N N . GLY A 1 151 ? 5.053 -12.382 12.267 1.00 79.50 151 GLY A N 1
ATOM 1232 C CA . GLY A 1 151 ? 3.667 -12.110 11.885 1.00 79.50 151 GLY A CA 1
ATOM 1233 C C . GLY A 1 151 ? 2.709 -13.136 12.497 1.00 79.50 151 GLY A C 1
ATOM 1234 O O . GLY A 1 151 ? 3.113 -14.233 12.898 1.00 79.50 151 GLY A O 1
ATOM 1235 N N . LYS A 1 152 ? 1.425 -12.790 12.574 1.00 77.88 152 LYS A N 1
ATOM 1236 C CA . LYS A 1 152 ? 0.359 -13.702 12.992 1.00 77.88 152 LYS A CA 1
ATOM 1237 C C . LYS A 1 152 ? 0.281 -14.867 12.004 1.00 77.88 152 LYS A C 1
ATOM 1239 O O . LYS A 1 152 ? 0.110 -14.653 10.799 1.00 77.88 152 LYS A O 1
ATOM 1244 N N . ALA A 1 153 ? 0.423 -16.078 12.541 1.00 62.69 153 ALA A N 1
ATOM 1245 C CA . ALA A 1 153 ? 0.273 -17.335 11.811 1.00 62.69 153 ALA A CA 1
ATOM 1246 C C . ALA A 1 153 ? -1.150 -17.519 11.266 1.00 62.69 153 ALA A C 1
ATOM 1248 O O . ALA A 1 153 ? -2.106 -17.105 11.963 1.00 62.69 153 ALA A O 1
#

Mean predicted aligned error: 10.44 Å

Sequence (153 aa):
SITHQLSMVRKWQRQQQDATTNSNSNSSSSSKQRRHFIWRTTVPGHPHCWNYTKPATNLKEMEDLVANKSLYSEKGKKDFYWWKFRERNQLVLDLLLGANGTSTSSDDNYNNLDYDVMDAYEINLLRPDDHSQTVHPENGEVDCLHSCEPGKA

Nearest PDB structures (foldseek):
  8c4h-assembly1_C  TM=2.359E-01  e=7.657E+00  Henipavirus hendraense
  7nt6-assembly1_F  TM=2.443E-01  e=8.754E+00  Henipavirus nipahense